Protein 2MA1 (pdb70)

CATH classification: 1.10.150.80

Secondary structure (DSSP, 8-state):
--HHHHHHHHHHHHHHHHHHTS-HHHHS-HHHHHHHHH---S-HHHHT---SS-SHHHHHSSHHHHHHHHHHHT-

Sequence (75 aa):
HDAPLFEALRAWRLQKAKELSLPPYTIFHDATLKTIAELRPGSHATLGTVSGVGGRKLAAYGDEVLQVVRDSSGG

Nearest PDB structures (foldseek):
  2ma1-assembly1_A  TM=1.014E+00  e=9.314E-12  Deinococcus radiodurans R1 = ATCC 13939 = DSM 20539
  2rhf-assembly1_A  TM=6.944E-01  e=4.546E-03  Deinococcus radiodurans R1 = ATCC 13939 = DSM 20539
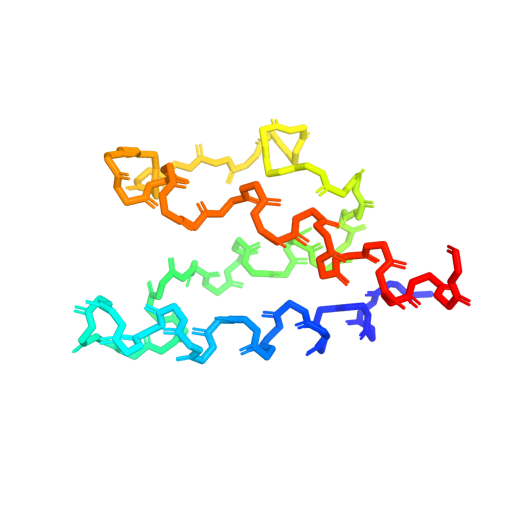  7aud-assembly5_D  TM=7.023E-01  e=7.305E-02  Homo sapiens
  7aud-assembly2_A  TM=6.039E-01  e=2.749E-01  Homo sapiens
  4oo1-assembly1_J  TM=6.428E-01  e=1.945E+00  Saccharomyces cerevisiae S288C

Radius of gyration: 11.55 Å; Cα contacts (8 Å, |Δi|>4): 52; chains: 1; bounding box: 29×30×21 Å

Solvent-accessible surface area: 5231 Å² total; per-residue (Å²): 212,56,59,80,38,24,120,29,28,125,58,53,20,96,107,9,10,179,95,31,96,93,56,37,131,69,23,41,119,95,58,38,41,137,43,19,18,131,76,145,66,20,38,41,85,92,23,68,51,56,96,82,30,44,47,197,102,61,65,49,8,7,103,85,3,56,116,44,24,154,110,50,80,72,110

InterPro domains:
  IPR001650 Helicase, C-terminal domain-like [PF00271] (226-331)
  IPR001650 Helicase, C-terminal domain-like [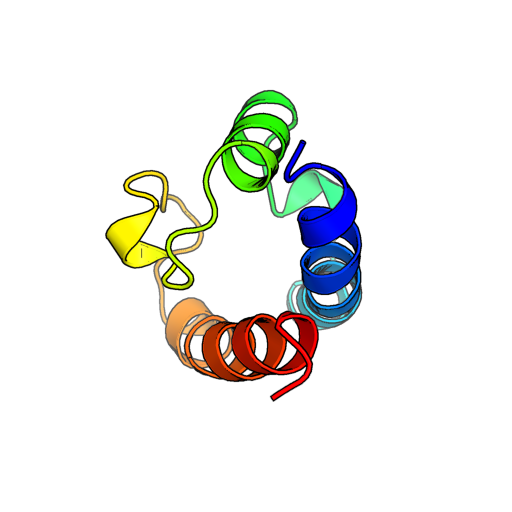PS51194] (222-372)
  IPR001650 Helicase, C-terminal domain-like [SM00490] (250-331)
  IPR002121 HRDC domain [PF00570] (539-604)
  IPR002121 HRDC domain [PF00570] (657-722)
  IPR002121 HRDC domain [PF00570] (753-818)
  IPR002121 HRDC domain [PS50967] (534-614)
  IPR002121 HRDC domain [PS50967] (652-732)
  IPR002121 HRDC domain [PS50967] (748-824)
  IPR002121 HRDC domain [SM00341] (534-618)
  IPR002121 HRDC domain [SM00341] (652-732)
  IPR002121 HRDC domain [SM00341] (748-824)
  IPR004589 DNA helicase, ATP-dependent, RecQ type [TIGR00614] (15-464)
  IPR006293 DNA helicase, ATP-dependent, RecQ type, bacterial [TIGR01389] (14-606)
  IPR010997 HRDC-like superfamily [SSF47819] (532-606)
  IPR010997 HRDC-like superfamily [SSF47819] (651-724)
  IPR010997 HRDC-like superfamily [SSF47819] (747-821)
  IPR011545 DEAD/DEAH-box helicase domain [PF00270] (28-187)
  IPR014001 Helicase superfamily 1/2, ATP-binding domain [PS51192] (33-201)
  IPR014001 Helicase superfamily 1/2, ATP-binding domain [SM00487] (21-215)

Organism: Deinococcus radiodurans (strain ATCC 13939 / DSM 20539 / JCM 16871 / CCUG 27074 / LMG 4051 / NBRC 15346 / NCIMB 9279 / VKM B-1422 / R1) (NCBI:txid243230)

Foldseek 3Di:
DQQVLVVLVVVVLVVLCVVVVHDSCVVDPPVRSVLCSVDPPLFPVVSVDDDPCDDPVCVVPTVVSSVSSVVVVVD

Structure (mmCIF, N/CA/C/O backbone):
data_2MA1
#
_entry.id   2MA1
#
loop_
_atom_site.group_PDB
_atom_site.id
_atom_site.type_symbol
_atom_site.label_atom_id
_atom_site.label_alt_id
_atom_site.label_comp_id
_atom_site.label_asym_id
_atom_site.label_entity_id
_atom_site.label_seq_id
_atom_site.pdbx_PDB_ins_code
_atom_site.Cartn_x
_atom_site.Cartn_y
_atom_site.Cartn_z
_atom_site.occupancy
_atom_site.B_iso_or_equiv
_atom_site.auth_seq_id
_atom_site.auth_comp_id
_atom_site.auth_asym_id
_atom_site.auth_atom_id
_atom_site.pdbx_PDB_model_num
ATOM 1 N N . HIS A 1 1 ? 159.450 24.978 4.961 1.00 0.00 536 HIS A N 1
ATOM 2 C CA . HIS A 1 1 ? 158.588 26.138 4.595 1.00 0.00 536 HIS A CA 1
ATOM 3 C C . HIS A 1 1 ? 157.146 25.857 5.022 1.00 0.00 536 HIS A C 1
ATOM 4 O O . HIS A 1 1 ? 156.576 24.838 4.687 1.00 0.00 536 HIS A O 1
ATOM 21 N N . ASP A 1 2 ? 156.552 26.753 5.763 1.00 0.00 537 ASP A N 1
ATOM 22 C CA . ASP A 1 2 ? 155.148 26.538 6.213 1.00 0.00 537 ASP A CA 1
ATOM 23 C C . ASP A 1 2 ? 154.184 27.142 5.190 1.00 0.00 537 ASP A C 1
ATOM 24 O O . ASP A 1 2 ? 152.990 27.204 5.409 1.00 0.00 537 ASP A O 1
ATOM 33 N N . ALA A 1 3 ? 154.692 27.591 4.073 1.00 0.00 538 ALA A N 1
ATOM 34 C CA . ALA A 1 3 ? 153.802 28.191 3.040 1.00 0.00 538 ALA A CA 1
ATOM 35 C C . ALA A 1 3 ? 152.636 27.242 2.741 1.00 0.00 538 ALA A C 1
ATOM 36 O O . ALA A 1 3 ? 151.492 27.650 2.719 1.00 0.00 538 ALA A O 1
ATOM 43 N N . PRO A 1 4 ? 152.919 25.982 2.515 1.00 0.00 539 PRO A N 1
ATOM 44 C CA . PRO A 1 4 ? 151.864 24.968 2.216 1.00 0.00 539 PRO A CA 1
ATOM 45 C C . PRO A 1 4 ? 150.772 24.937 3.289 1.00 0.00 539 PRO A C 1
ATOM 46 O O . PRO A 1 4 ? 149.641 24.582 3.027 1.00 0.00 539 PRO A O 1
ATOM 57 N N . LEU A 1 5 ? 151.105 25.306 4.495 1.00 0.00 540 LEU A N 1
ATOM 58 C CA . LEU A 1 5 ? 150.088 25.297 5.584 1.00 0.00 540 LEU A CA 1
ATOM 59 C C . LEU A 1 5 ? 148.982 26.303 5.259 1.00 0.00 540 LEU A C 1
ATOM 60 O O . LEU A 1 5 ? 147.820 26.075 5.535 1.00 0.00 540 LEU A O 1
ATOM 76 N N . PHE A 1 6 ? 149.333 27.414 4.672 1.00 0.00 541 PHE A N 1
ATOM 77 C CA . PHE A 1 6 ? 148.299 28.430 4.330 1.00 0.00 541 PHE A CA 1
ATOM 78 C C . PHE A 1 6 ? 147.235 27.793 3.436 1.00 0.00 541 PHE A C 1
ATOM 79 O O . PHE A 1 6 ? 146.077 28.154 3.487 1.00 0.00 541 PHE A O 1
ATOM 96 N N . GLU A 1 7 ? 147.615 26.855 2.611 1.00 0.00 542 GLU A N 1
ATOM 97 C CA . GLU A 1 7 ? 146.613 26.214 1.715 1.00 0.00 542 GLU A CA 1
ATOM 98 C C . GLU A 1 7 ? 145.438 25.712 2.554 1.00 0.00 542 GLU A C 1
ATOM 99 O O . GLU A 1 7 ? 144.295 25.805 2.154 1.00 0.00 542 GLU A O 1
ATOM 111 N N . ALA A 1 8 ? 145.705 25.198 3.722 1.00 0.00 543 ALA A N 1
ATOM 112 C CA . ALA A 1 8 ? 144.593 24.715 4.587 1.00 0.00 543 ALA A CA 1
ATOM 113 C C . ALA A 1 8 ? 143.787 25.924 5.062 1.00 0.00 543 ALA A C 1
ATOM 114 O O . ALA A 1 8 ? 142.571 25.943 5.001 1.00 0.00 543 ALA A O 1
ATOM 121 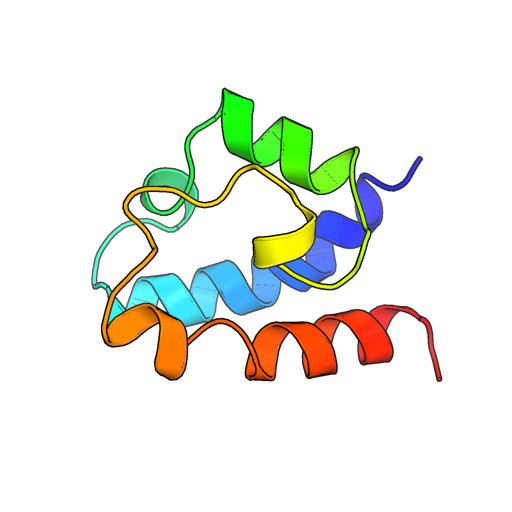N N . LEU A 1 9 ? 144.461 26.944 5.521 1.00 0.00 544 LEU A N 1
ATOM 122 C CA . LEU A 1 9 ? 143.749 28.160 5.985 1.00 0.00 544 LEU A CA 1
ATOM 123 C C . LEU A 1 9 ? 143.008 28.776 4.801 1.00 0.00 544 LEU A C 1
ATOM 124 O O . LEU A 1 9 ? 141.918 29.296 4.934 1.00 0.00 544 LEU A O 1
ATOM 140 N N . ARG A 1 10 ? 143.596 28.711 3.639 1.00 0.00 545 ARG A N 1
ATOM 141 C CA . ARG A 1 10 ? 142.937 29.280 2.436 1.00 0.00 545 ARG A CA 1
ATOM 142 C C . ARG A 1 10 ? 141.569 28.628 2.265 1.00 0.00 545 ARG A C 1
ATOM 143 O O . ARG A 1 10 ? 140.617 29.258 1.853 1.00 0.00 545 ARG A O 1
ATOM 164 N N . ALA A 1 11 ? 141.461 27.368 2.586 1.00 0.00 546 ALA A N 1
ATOM 165 C CA . ALA A 1 11 ? 140.146 26.685 2.444 1.00 0.00 546 ALA A CA 1
ATOM 166 C C . ALA A 1 11 ? 139.139 27.373 3.360 1.00 0.00 546 ALA A C 1
ATOM 167 O O . ALA A 1 11 ? 138.039 27.700 2.961 1.00 0.00 546 ALA A O 1
ATOM 174 N N . TRP A 1 12 ? 139.518 27.618 4.583 1.00 0.00 547 TRP A N 1
ATOM 175 C CA . TRP A 1 12 ? 138.591 28.311 5.519 1.00 0.00 547 TRP A CA 1
ATOM 176 C C . TRP A 1 12 ? 138.357 29.734 5.016 1.00 0.00 547 TRP A C 1
ATOM 177 O O . TRP A 1 12 ? 137.276 30.278 5.128 1.00 0.00 547 TRP A O 1
ATOM 198 N N . ARG A 1 13 ? 139.374 30.341 4.470 1.00 0.00 548 ARG A N 1
ATOM 199 C CA . ARG A 1 13 ? 139.237 31.734 3.962 1.00 0.00 548 ARG A CA 1
ATOM 200 C C . ARG A 1 13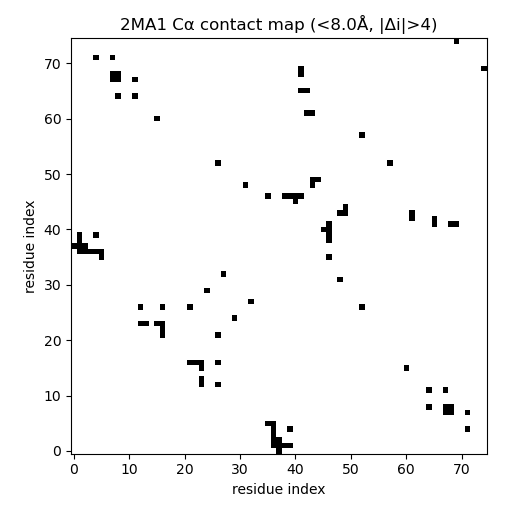 ? 138.091 31.810 2.952 1.00 0.00 548 ARG A C 1
ATOM 201 O O . ARG A 1 13 ? 137.311 32.742 2.955 1.00 0.00 548 ARG A O 1
ATOM 222 N N . LEU A 1 14 ? 137.979 30.840 2.087 1.00 0.00 549 LEU A N 1
ATOM 223 C CA . LEU A 1 14 ? 136.879 30.871 1.082 1.00 0.00 549 LEU A CA 1
ATOM 224 C C . LEU A 1 14 ? 135.531 30.801 1.799 1.00 0.00 549 LEU A C 1
ATOM 225 O O . LEU A 1 14 ? 134.607 31.520 1.475 1.00 0.00 549 LEU A O 1
ATOM 241 N N . GLN A 1 15 ? 135.414 29.952 2.781 1.00 0.00 550 GLN A N 1
ATOM 242 C CA . GLN A 1 15 ? 134.129 29.851 3.525 1.00 0.00 550 GLN A CA 1
ATOM 243 C C . GLN A 1 15 ? 133.910 31.150 4.293 1.00 0.00 550 GLN A C 1
ATOM 244 O O . GLN A 1 15 ? 132.814 31.670 4.372 1.00 0.00 550 GLN A O 1
ATOM 258 N N . LYS A 1 16 ? 134.960 31.675 4.856 1.00 0.00 551 LYS A N 1
ATOM 259 C CA . LYS A 1 16 ? 134.850 32.942 5.622 1.00 0.00 551 LYS A CA 1
ATOM 260 C C . LYS A 1 16 ? 134.382 34.063 4.695 1.00 0.00 551 LYS A C 1
ATOM 261 O O . LYS A 1 16 ? 133.598 34.910 5.073 1.00 0.00 551 LYS A O 1
ATOM 280 N N . ALA A 1 17 ? 134.863 34.074 3.485 1.00 0.00 552 ALA A N 1
ATOM 281 C CA . ALA A 1 17 ? 134.455 35.141 2.528 1.00 0.00 552 ALA A CA 1
ATOM 282 C C . ALA A 1 17 ? 132.949 35.062 2.277 1.00 0.00 552 ALA A C 1
ATOM 283 O O . ALA A 1 17 ? 132.279 36.066 2.145 1.00 0.00 552 ALA A O 1
ATOM 290 N N . LYS A 1 18 ? 132.411 33.877 2.208 1.00 0.00 553 LYS A N 1
ATOM 291 C CA . LYS A 1 18 ? 130.948 33.743 1.962 1.00 0.00 553 LYS A CA 1
ATOM 292 C C . LYS A 1 18 ? 130.178 34.461 3.069 1.00 0.00 553 LYS A C 1
ATOM 293 O O . LYS A 1 18 ? 129.215 35.158 2.818 1.00 0.00 553 LYS A O 1
ATOM 312 N N . GLU A 1 19 ? 130.596 34.299 4.291 1.00 0.00 554 GLU A N 1
ATOM 313 C CA . GLU A 1 19 ? 129.889 34.976 5.414 1.00 0.00 554 GLU A CA 1
ATOM 314 C C . GLU A 1 19 ? 130.079 36.490 5.299 1.00 0.00 554 GLU A C 1
ATOM 315 O O . GLU A 1 19 ? 129.160 37.259 5.496 1.00 0.00 554 GLU A O 1
ATOM 327 N N . LEU A 1 20 ? 131.267 36.920 4.976 1.00 0.00 555 LEU A N 1
ATOM 328 C CA . LEU A 1 20 ? 131.523 38.382 4.842 1.00 0.00 555 LEU A CA 1
ATOM 329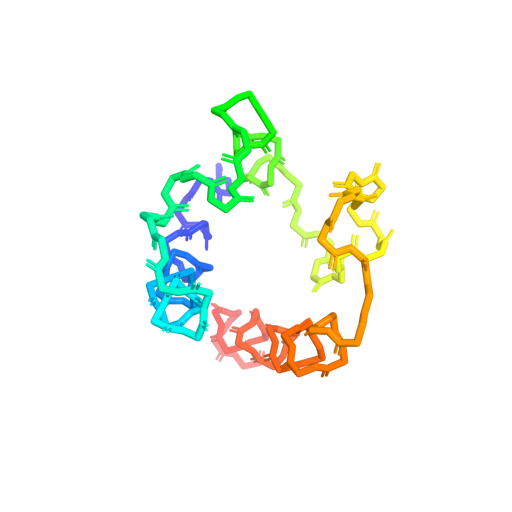 C C . LEU A 1 20 ? 130.856 38.902 3.566 1.00 0.00 555 LEU A C 1
ATOM 330 O O . LEU A 1 20 ? 130.432 40.038 3.497 1.00 0.00 555 LEU A O 1
ATOM 346 N N . SER A 1 21 ? 130.764 38.076 2.557 1.00 0.00 556 SER A N 1
ATOM 347 C CA . SER A 1 21 ? 130.127 38.510 1.278 1.00 0.00 556 SER A CA 1
ATOM 348 C C . SER A 1 21 ? 131.127 39.319 0.447 1.00 0.00 556 SER A C 1
ATOM 349 O O . SER A 1 21 ? 130.761 39.980 -0.504 1.00 0.00 556 SER A O 1
ATOM 357 N N . LEU A 1 22 ? 132.388 39.265 0.794 1.00 0.00 557 LEU A N 1
ATOM 358 C CA . LEU A 1 22 ? 133.417 40.024 0.022 1.00 0.00 557 LEU A CA 1
ATOM 359 C C . LEU A 1 22 ? 134.492 39.045 -0.470 1.00 0.00 557 LEU A C 1
ATOM 360 O O . LEU A 1 22 ? 134.445 37.871 -0.161 1.00 0.00 557 LEU A O 1
ATOM 376 N N . PRO A 1 23 ? 135.451 39.511 -1.236 1.00 0.00 558 PRO A N 1
ATOM 377 C CA . PRO A 1 23 ? 136.538 38.638 -1.772 1.00 0.00 558 PRO A CA 1
ATOM 378 C C . PRO A 1 23 ? 137.420 38.064 -0.654 1.00 0.00 558 PRO A C 1
ATOM 379 O O . PRO A 1 23 ? 137.585 38.675 0.384 1.00 0.00 558 PRO A O 1
ATOM 390 N N . PRO A 1 24 ? 137.980 36.897 -0.858 1.00 0.00 559 PRO A N 1
ATOM 391 C CA . PRO A 1 24 ? 138.849 36.237 0.160 1.00 0.00 559 PRO A CA 1
ATOM 392 C C . PRO A 1 24 ? 140.131 37.023 0.436 1.00 0.00 559 PRO A C 1
ATOM 393 O O . PRO A 1 24 ? 140.532 37.196 1.570 1.00 0.00 559 PRO A O 1
ATOM 404 N N . TYR A 1 25 ? 140.776 37.503 -0.587 1.00 0.00 560 TYR A N 1
ATOM 405 C CA . TYR A 1 25 ? 142.027 38.280 -0.374 1.00 0.00 560 TYR A CA 1
ATOM 406 C C . TYR A 1 25 ? 141.701 39.562 0.388 1.00 0.00 560 TYR A C 1
ATOM 407 O O . TYR A 1 25 ? 142.523 40.102 1.098 1.00 0.00 560 TYR A O 1
ATOM 425 N N . THR A 1 26 ? 140.503 40.050 0.245 1.00 0.00 561 THR A N 1
ATOM 426 C CA . THR A 1 26 ? 140.113 41.295 0.961 1.00 0.00 561 THR A CA 1
ATOM 427 C C . THR A 1 26 ? 140.063 41.020 2.463 1.00 0.00 561 THR A C 1
ATOM 428 O O . THR A 1 26 ? 140.331 41.884 3.274 1.00 0.00 561 THR A O 1
ATOM 439 N N . ILE A 1 27 ? 139.714 39.821 2.836 1.00 0.00 562 ILE A N 1
ATOM 440 C CA . ILE A 1 27 ? 139.634 39.477 4.277 1.00 0.00 562 ILE A CA 1
ATOM 441 C C . ILE A 1 27 ? 140.981 39.748 4.947 1.00 0.00 562 ILE A C 1
ATOM 442 O O . ILE A 1 27 ? 141.046 40.228 6.061 1.00 0.00 562 ILE A O 1
ATOM 458 N N . PHE A 1 28 ? 142.053 39.433 4.276 1.00 0.00 563 PHE A N 1
ATOM 459 C CA . PHE A 1 28 ? 143.404 39.655 4.865 1.00 0.00 563 PHE A CA 1
ATOM 460 C C . PHE A 1 28 ? 144.218 40.579 3.958 1.00 0.00 563 PHE A C 1
ATOM 461 O O . PHE A 1 28 ? 143.980 40.665 2.771 1.00 0.00 563 PHE A O 1
ATOM 478 N N . HIS A 1 29 ? 145.183 41.267 4.503 1.00 0.00 564 HIS A N 1
ATOM 479 C CA . HIS A 1 29 ? 146.010 42.174 3.658 1.00 0.00 564 HIS A CA 1
ATOM 480 C C . HIS A 1 29 ? 147.062 41.347 2.917 1.00 0.00 564 HIS A C 1
ATOM 481 O O . HIS A 1 29 ? 147.472 40.298 3.372 1.00 0.00 564 HIS A O 1
ATOM 496 N N . ASP A 1 30 ? 147.492 41.801 1.773 1.00 0.00 565 ASP A N 1
ATOM 497 C CA . ASP A 1 30 ? 148.504 41.026 1.002 1.00 0.00 565 ASP A CA 1
ATOM 498 C C . ASP A 1 30 ? 149.752 40.790 1.857 1.00 0.00 565 ASP A C 1
ATOM 499 O O . ASP A 1 30 ? 150.278 39.696 1.908 1.00 0.00 565 ASP A O 1
ATOM 508 N N . ALA A 1 31 ? 150.232 41.799 2.533 1.00 0.00 566 ALA A N 1
ATOM 509 C CA . ALA A 1 31 ? 151.446 41.609 3.378 1.00 0.00 566 ALA A CA 1
ATOM 510 C C . ALA A 1 31 ? 151.095 40.757 4.596 1.00 0.00 566 ALA A C 1
ATOM 511 O O . ALA A 1 31 ? 151.833 39.873 4.983 1.00 0.00 566 ALA A O 1
ATOM 518 N N . THR A 1 32 ? 149.975 41.021 5.203 1.00 0.00 567 THR A N 1
ATOM 519 C CA . THR A 1 32 ? 149.567 40.239 6.396 1.00 0.00 567 THR A CA 1
ATOM 520 C C . THR A 1 32 ? 149.390 38.768 6.020 1.00 0.00 567 THR A C 1
ATOM 521 O O . THR A 1 32 ? 149.755 37.879 6.762 1.00 0.00 567 THR A O 1
ATOM 532 N N . LEU A 1 33 ? 148.827 38.506 4.876 1.00 0.00 568 LEU A N 1
ATOM 533 C CA . LEU A 1 33 ? 148.616 37.097 4.453 1.00 0.00 568 LEU A CA 1
ATOM 534 C C . LEU A 1 33 ? 149.954 36.358 4.420 1.00 0.00 568 LEU A C 1
ATOM 535 O O . LEU A 1 33 ? 150.053 35.216 4.820 1.00 0.00 568 LEU A O 1
ATOM 551 N N . LYS A 1 34 ? 150.984 37.000 3.949 1.00 0.00 569 LYS A N 1
ATOM 552 C CA . LYS A 1 34 ? 152.314 36.334 3.894 1.00 0.00 569 LYS A CA 1
ATOM 553 C C . LYS A 1 34 ? 152.782 36.028 5.314 1.00 0.00 569 LYS A C 1
ATOM 554 O O . LYS A 1 34 ? 153.362 34.995 5.584 1.00 0.00 569 LYS A O 1
ATOM 573 N N . THR A 1 35 ? 152.530 36.925 6.221 1.00 0.00 570 THR A N 1
ATOM 574 C CA . THR A 1 35 ? 152.946 36.715 7.627 1.00 0.00 570 THR A CA 1
ATOM 575 C C . THR A 1 35 ? 152.263 35.471 8.192 1.00 0.00 570 THR A C 1
ATOM 576 O O . THR A 1 35 ? 152.843 34.722 8.952 1.00 0.00 570 THR A O 1
ATOM 587 N N . ILE A 1 36 ? 151.033 35.249 7.832 1.00 0.00 571 ILE A N 1
ATOM 588 C CA . ILE A 1 36 ? 150.309 34.063 8.349 1.00 0.00 571 ILE A CA 1
ATOM 589 C C . ILE A 1 36 ? 151.022 32.783 7.910 1.00 0.00 571 ILE A C 1
ATOM 590 O O . ILE A 1 36 ? 151.163 31.849 8.671 1.00 0.00 571 ILE A O 1
ATOM 606 N N . ALA A 1 37 ? 151.469 32.729 6.687 1.00 0.00 572 ALA A N 1
ATOM 607 C CA . ALA A 1 37 ? 152.167 31.503 6.204 1.00 0.00 572 ALA A CA 1
ATOM 608 C C . ALA A 1 37 ? 153.466 31.305 6.986 1.00 0.00 572 ALA A C 1
ATOM 609 O O . ALA A 1 37 ? 153.813 30.204 7.366 1.00 0.00 572 ALA A O 1
ATOM 616 N N . GLU A 1 38 ? 154.187 32.363 7.225 1.00 0.00 573 GLU A N 1
ATOM 617 C CA . GLU A 1 38 ? 155.466 32.245 7.977 1.00 0.00 573 GLU A CA 1
ATOM 618 C C . GLU A 1 38 ? 155.186 31.804 9.414 1.00 0.00 573 GLU A C 1
ATOM 619 O O . GLU A 1 38 ? 155.923 31.030 9.993 1.00 0.00 573 GLU A O 1
ATOM 631 N N . LEU A 1 39 ? 154.131 32.299 9.996 1.00 0.00 574 LEU A N 1
ATOM 632 C CA . LEU A 1 39 ? 153.801 31.922 11.398 1.00 0.00 574 LEU A CA 1
ATOM 633 C C . LEU A 1 39 ? 152.748 30.812 11.401 1.00 0.00 574 LEU A C 1
ATOM 634 O O . LEU A 1 39 ? 151.826 30.818 10.611 1.00 0.00 574 LEU A O 1
ATOM 650 N N . ARG A 1 40 ? 152.873 29.859 12.285 1.00 0.00 575 ARG A N 1
ATOM 651 C CA . ARG A 1 40 ? 151.871 28.759 12.328 1.00 0.00 575 ARG A CA 1
ATOM 652 C C . ARG A 1 40 ? 151.597 28.351 13.779 1.00 0.00 575 ARG A C 1
ATOM 653 O O . ARG A 1 40 ? 151.486 27.182 14.089 1.00 0.00 575 ARG A O 1
ATOM 674 N N . PRO A 1 41 ? 151.474 29.309 14.658 1.00 0.00 576 PRO A N 1
ATOM 675 C CA . PRO A 1 41 ? 151.191 29.048 16.098 1.00 0.00 576 PRO A CA 1
ATOM 676 C C . PRO A 1 41 ? 149.896 28.252 16.275 1.00 0.00 576 PRO A C 1
ATOM 677 O O . PRO A 1 41 ? 149.718 27.536 17.240 1.00 0.00 576 PRO A O 1
ATOM 688 N N . GLY A 1 42 ? 148.998 28.366 15.336 1.00 0.00 577 GLY A N 1
ATOM 689 C CA . GLY A 1 42 ? 147.718 27.612 15.427 1.00 0.00 577 GLY A CA 1
ATOM 690 C C . GLY A 1 42 ? 146.598 28.527 15.927 1.00 0.00 577 GLY A C 1
ATOM 691 O O . GLY A 1 42 ? 145.449 28.357 15.572 1.00 0.00 577 GLY A O 1
ATOM 695 N N . SER A 1 43 ? 146.918 29.494 16.746 1.00 0.00 578 SER A N 1
ATOM 696 C CA . SER A 1 43 ? 145.864 30.411 17.269 1.00 0.00 578 SER A CA 1
ATOM 697 C C . SER A 1 43 ? 146.013 31.794 16.634 1.00 0.00 578 SER A C 1
ATOM 698 O O . SER A 1 43 ? 147.101 32.321 16.509 1.00 0.00 578 SER A O 1
ATOM 706 N N . HIS A 1 44 ? 144.920 32.387 16.233 1.00 0.00 579 HIS A N 1
ATOM 707 C CA . HIS A 1 44 ? 144.985 33.737 15.608 1.00 0.00 579 HIS A CA 1
ATOM 708 C C . HIS A 1 44 ? 145.482 34.760 16.630 1.00 0.00 579 HIS A C 1
ATOM 709 O O . HIS A 1 44 ? 146.268 35.629 16.319 1.00 0.00 579 HIS A O 1
ATOM 724 N N . ALA A 1 45 ? 145.032 34.666 17.850 1.00 0.00 580 ALA A N 1
ATOM 725 C CA . ALA A 1 45 ? 145.486 35.640 18.883 1.00 0.00 580 ALA A CA 1
ATOM 726 C C . ALA A 1 45 ? 146.994 35.493 19.085 1.00 0.00 580 ALA A C 1
ATOM 727 O O . ALA A 1 45 ? 147.703 36.457 19.295 1.00 0.00 580 ALA A O 1
ATOM 734 N N . THR A 1 46 ? 147.486 34.290 19.012 1.00 0.00 581 THR A N 1
ATOM 735 C CA . THR A 1 46 ? 148.939 34.058 19.185 1.00 0.00 581 THR A CA 1
ATOM 736 C C . THR A 1 46 ? 149.676 34.602 17.970 1.00 0.00 581 THR A C 1
ATOM 737 O O . THR A 1 46 ? 150.810 35.031 18.054 1.00 0.00 581 THR A O 1
ATOM 748 N N . LEU A 1 47 ? 149.034 34.595 16.839 1.00 0.00 582 LEU A N 1
ATOM 749 C CA . LEU A 1 47 ? 149.687 35.120 15.617 1.00 0.00 582 LEU A CA 1
ATOM 750 C C . LEU A 1 47 ? 150.265 36.493 15.939 1.00 0.00 582 LEU A C 1
ATOM 751 O O . LEU A 1 47 ? 151.277 36.897 15.402 1.00 0.00 582 LEU A O 1
ATOM 767 N N . GLY A 1 48 ? 149.618 37.219 16.809 1.00 0.00 583 GLY A N 1
ATOM 768 C CA . GLY A 1 48 ? 150.119 38.572 17.161 1.00 0.00 583 GLY A CA 1
ATOM 769 C C . GLY A 1 48 ? 149.856 39.482 15.974 1.00 0.00 583 GLY A C 1
ATOM 770 O O . GLY A 1 48 ? 150.455 40.528 15.823 1.00 0.00 583 GLY A O 1
ATOM 774 N N . THR A 1 49 ? 148.963 39.072 15.118 1.00 0.00 584 THR A N 1
ATOM 775 C CA . THR A 1 49 ? 148.653 39.894 13.916 1.00 0.00 584 THR A CA 1
ATOM 776 C C . THR A 1 49 ? 147.144 39.931 13.681 1.00 0.00 584 THR A C 1
ATOM 777 O O . THR A 1 49 ? 146.684 39.897 12.556 1.00 0.00 584 THR A O 1
ATOM 788 N N . VAL A 1 50 ? 146.366 40.001 14.724 1.00 0.00 585 VAL A N 1
ATOM 789 C CA . VAL A 1 50 ? 144.891 40.042 14.537 1.00 0.00 585 VAL A CA 1
ATOM 790 C C . VAL A 1 50 ? 144.412 41.493 14.613 1.00 0.00 585 VAL A C 1
ATOM 791 O O . VAL A 1 50 ? 144.680 42.196 15.568 1.00 0.00 585 VAL A O 1
ATOM 804 N N . SER A 1 51 ? 143.702 41.947 13.617 1.00 0.00 586 SER A N 1
ATOM 805 C CA . SER A 1 51 ? 143.204 43.350 13.635 1.00 0.00 586 SER A CA 1
ATOM 806 C C . SER A 1 51 ? 142.025 43.487 12.671 1.00 0.00 586 SER A C 1
ATOM 807 O O . SER A 1 51 ? 141.985 42.858 11.632 1.00 0.00 586 SER A O 1
ATOM 815 N N . GLY A 1 52 ? 141.069 44.308 13.004 1.00 0.00 587 GLY A N 1
ATOM 816 C CA . GLY A 1 52 ? 139.893 44.490 12.105 1.00 0.00 587 GLY A CA 1
ATOM 817 C C . GLY A 1 52 ? 139.046 43.217 12.104 1.00 0.00 587 GLY A C 1
ATOM 818 O O . GLY A 1 52 ? 137.832 43.266 12.118 1.00 0.00 587 GLY A O 1
ATOM 822 N N . VAL A 1 53 ? 139.677 42.077 12.088 1.00 0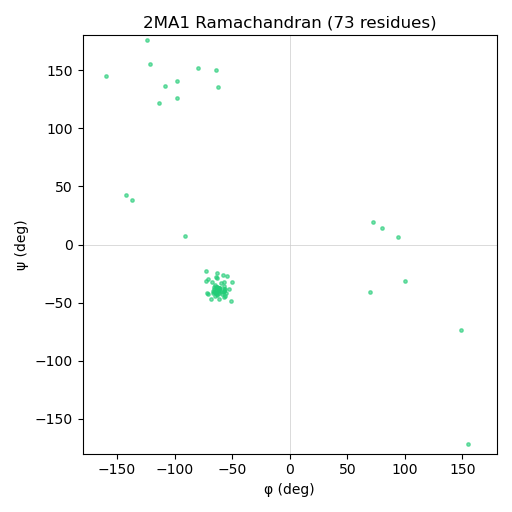.00 588 VAL A N 1
ATOM 823 C CA . VAL A 1 53 ? 138.913 40.799 12.086 1.00 0.00 588 VAL A CA 1
ATOM 824 C C . VAL A 1 53 ? 138.300 40.571 13.470 1.00 0.00 588 VAL A C 1
ATOM 825 O O . VAL A 1 53 ? 137.333 39.850 13.620 1.00 0.00 588 VAL A O 1
ATOM 838 N N . GLY A 1 54 ? 138.855 41.180 14.482 1.00 0.00 589 GLY A N 1
ATOM 839 C CA . GLY A 1 54 ? 138.304 40.997 15.855 1.00 0.00 589 GLY A CA 1
ATOM 840 C C . GLY A 1 54 ? 136.873 41.533 15.909 1.00 0.00 589 GLY A C 1
ATOM 841 O O . GLY A 1 54 ? 136.577 42.596 15.400 1.00 0.00 589 GLY A O 1
ATOM 845 N N . GLY A 1 55 ? 135.981 40.804 16.522 1.00 0.00 590 GLY A N 1
ATOM 846 C CA . GLY A 1 55 ? 134.568 41.267 16.609 1.00 0.00 590 GLY A CA 1
ATOM 847 C C . GLY A 1 55 ? 133.650 40.057 16.784 1.00 0.00 590 GLY A C 1
ATOM 848 O O . GLY A 1 55 ? 134.104 38.947 16.977 1.00 0.00 590 GLY A O 1
ATOM 852 N N . ARG A 1 56 ? 132.362 40.257 16.712 1.00 0.00 591 ARG A N 1
ATOM 853 C CA . ARG A 1 56 ? 131.428 39.108 16.869 1.00 0.00 591 ARG A CA 1
ATOM 854 C C . ARG A 1 56 ? 131.777 38.043 15.831 1.00 0.00 591 ARG A C 1
ATOM 855 O O . ARG A 1 56 ? 131.733 36.857 16.097 1.00 0.00 591 ARG A O 1
ATOM 876 N N . LYS A 1 57 ? 132.134 38.459 14.649 1.00 0.00 592 LYS A N 1
ATOM 877 C CA . LYS A 1 57 ? 132.498 37.482 13.592 1.00 0.00 592 LYS A CA 1
ATOM 878 C C . LYS A 1 57 ? 133.677 36.639 14.077 1.00 0.00 592 LYS A C 1
ATOM 879 O O . LYS A 1 57 ? 133.798 35.475 13.752 1.00 0.00 592 LYS A O 1
ATOM 898 N N . LEU A 1 58 ? 134.548 37.221 14.856 1.00 0.00 593 LEU A N 1
ATOM 899 C CA . LEU A 1 58 ? 135.718 36.457 15.366 1.00 0.00 593 LEU A CA 1
ATOM 900 C C . LEU A 1 58 ? 135.221 35.222 16.115 1.00 0.00 593 LEU A C 1
ATOM 901 O O . LEU A 1 58 ? 135.794 34.155 16.025 1.00 0.00 593 LEU A O 1
ATOM 917 N N . ALA A 1 59 ? 134.153 35.356 16.847 1.00 0.00 594 ALA A N 1
ATOM 918 C CA . ALA A 1 59 ? 133.616 34.185 17.591 1.00 0.00 594 ALA A CA 1
ATOM 919 C C . ALA A 1 59 ? 133.168 33.125 16.586 1.00 0.00 594 ALA A C 1
ATOM 920 O O . ALA A 1 59 ? 133.379 31.943 16.776 1.00 0.00 594 ALA A O 1
ATOM 927 N N . ALA A 1 60 ? 132.560 33.543 15.511 1.00 0.00 595 ALA A N 1
ATOM 928 C CA . ALA A 1 60 ? 132.107 32.567 14.482 1.00 0.00 595 ALA A CA 1
ATOM 929 C C . ALA A 1 60 ? 133.327 32.016 13.746 1.00 0.00 595 ALA A C 1
ATOM 930 O O . ALA A 1 60 ? 133.416 30.838 13.462 1.00 0.00 595 ALA A O 1
ATOM 937 N N . TYR A 1 61 ? 134.269 32.867 13.439 1.00 0.00 596 TY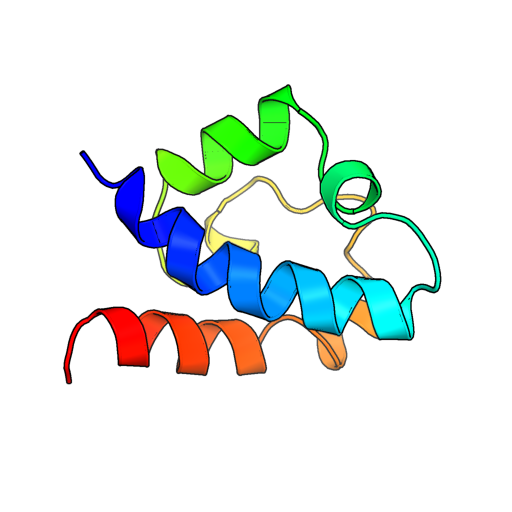R A N 1
ATOM 938 C CA . TYR A 1 61 ? 135.490 32.414 12.724 1.00 0.00 596 TYR A CA 1
ATOM 939 C C . TYR A 1 61 ? 136.700 32.568 13.648 1.00 0.00 596 TYR A C 1
ATOM 940 O O . TYR A 1 61 ? 136.996 33.643 14.132 1.00 0.00 596 TYR A O 1
ATOM 958 N N . GLY A 1 62 ? 137.398 31.498 13.900 1.00 0.00 597 GLY A N 1
ATOM 959 C CA . GLY A 1 62 ? 138.586 31.574 14.795 1.00 0.00 597 GLY A CA 1
ATOM 960 C C . GLY A 1 62 ? 138.749 30.245 15.532 1.00 0.00 597 GLY A C 1
ATOM 961 O O . GLY A 1 62 ? 139.627 29.462 15.233 1.00 0.00 597 GLY A O 1
ATOM 965 N N . ASP A 1 63 ? 137.905 29.982 16.490 1.00 0.00 598 ASP A N 1
ATOM 966 C CA . ASP A 1 63 ? 138.010 28.700 17.242 1.00 0.00 598 ASP A CA 1
ATOM 967 C C . ASP A 1 63 ? 137.926 27.530 16.260 1.00 0.00 598 ASP A C 1
ATOM 968 O O . ASP A 1 63 ? 138.635 26.549 16.378 1.00 0.00 598 ASP A O 1
ATOM 977 N N . GLU A 1 64 ? 137.063 27.631 15.288 1.00 0.00 599 GLU A N 1
ATOM 978 C CA . GLU A 1 64 ? 136.926 26.534 14.290 1.00 0.00 599 GLU A CA 1
ATOM 979 C C . GLU A 1 64 ? 138.218 26.414 13.484 1.00 0.00 599 GLU A C 1
ATOM 980 O O . GLU A 1 64 ? 138.625 25.335 13.101 1.00 0.00 599 GLU A O 1
ATOM 992 N N . VAL A 1 65 ? 138.870 27.514 13.227 1.00 0.00 600 VAL A N 1
ATOM 993 C CA . VAL A 1 65 ? 140.134 27.464 12.453 1.00 0.00 600 VAL A CA 1
ATOM 994 C C . VAL A 1 65 ? 141.154 26.624 13.221 1.00 0.00 600 VAL A C 1
ATOM 995 O O . VAL A 1 65 ? 141.908 25.864 12.647 1.00 0.00 600 VAL A O 1
ATOM 1008 N N . LEU A 1 66 ? 141.176 26.750 14.520 1.00 0.00 601 LEU A N 1
ATOM 1009 C CA . LEU A 1 66 ? 142.140 25.952 15.325 1.00 0.00 601 LEU A CA 1
ATOM 1010 C C . LEU A 1 66 ? 141.910 24.482 15.007 1.00 0.00 601 LEU A C 1
ATOM 1011 O O . LEU A 1 66 ? 142.833 23.724 14.791 1.00 0.00 601 LEU A O 1
ATOM 1027 N N . GLN A 1 67 ? 140.670 24.083 14.965 1.00 0.00 602 GLN A N 1
ATOM 1028 C CA . GLN A 1 67 ? 140.358 22.663 14.647 1.00 0.00 602 GLN A CA 1
ATOM 1029 C C . GLN A 1 67 ? 140.871 22.351 13.242 1.00 0.00 602 GLN A C 1
ATOM 1030 O O . GLN A 1 67 ? 141.403 21.290 12.981 1.00 0.00 602 GLN A O 1
ATOM 1044 N N . VAL A 1 68 ? 140.718 23.277 12.338 1.00 0.00 603 VAL A N 1
ATOM 1045 C CA . VAL A 1 68 ? 141.194 23.062 10.950 1.00 0.00 603 VAL A CA 1
ATOM 1046 C C . VAL A 1 68 ? 142.720 22.961 10.939 1.00 0.00 603 VAL A C 1
ATOM 1047 O O . VAL A 1 68 ? 143.295 22.147 10.244 1.00 0.00 603 VAL A O 1
ATOM 1060 N N . VAL A 1 69 ? 143.381 23.787 11.703 1.00 0.00 604 VAL A N 1
ATOM 1061 C CA . VAL A 1 69 ? 144.864 23.747 11.739 1.00 0.00 604 VAL A CA 1
ATOM 1062 C C . VAL A 1 69 ? 145.331 22.394 12.273 1.00 0.00 604 VAL A C 1
ATOM 1063 O O . VAL A 1 69 ? 146.253 21.796 11.755 1.00 0.00 604 VAL A O 1
ATOM 1076 N N . ARG A 1 70 ? 144.698 21.901 13.300 1.00 0.00 605 ARG A N 1
ATOM 1077 C CA . ARG A 1 70 ? 145.107 20.582 13.856 1.00 0.00 605 ARG A CA 1
ATOM 1078 C C . ARG A 1 70 ? 144.923 19.514 12.779 1.00 0.00 605 ARG A C 1
ATOM 1079 O O . ARG A 1 70 ? 145.718 18.604 12.648 1.00 0.00 605 ARG A O 1
ATOM 1100 N N . ASP A 1 71 ? 143.884 19.624 12.001 1.00 0.00 606 ASP A N 1
ATOM 1101 C CA . ASP A 1 71 ? 143.650 18.624 10.924 1.00 0.00 606 ASP A CA 1
ATOM 1102 C C . ASP A 1 71 ? 144.837 18.639 9.958 1.00 0.00 606 ASP A C 1
ATOM 1103 O O . ASP A 1 71 ? 145.258 17.613 9.462 1.00 0.00 606 ASP A O 1
ATOM 1112 N N . SER A 1 72 ? 145.379 19.796 9.687 1.00 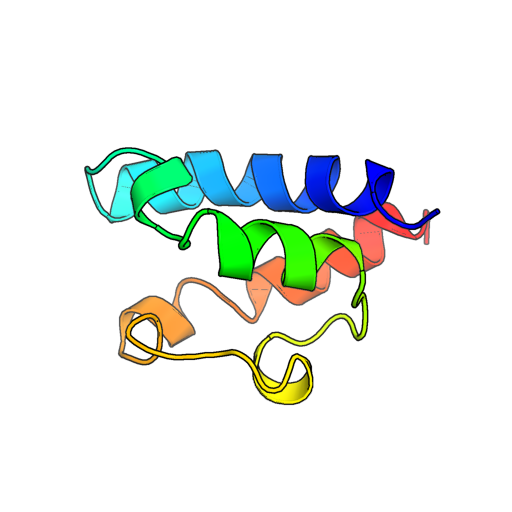0.00 607 SER A N 1
ATOM 1113 C CA . SER A 1 72 ? 146.537 19.876 8.753 1.00 0.00 607 SER A CA 1
ATOM 1114 C C . SER A 1 72 ? 147.725 19.115 9.344 1.00 0.00 607 SER A C 1
ATOM 1115 O O . SER A 1 72 ? 148.556 18.590 8.630 1.00 0.00 607 SER A O 1
ATOM 1123 N N . SER A 1 73 ? 147.813 19.050 10.644 1.00 0.00 608 SER A N 1
ATOM 1124 C CA . SER A 1 73 ? 148.948 18.323 11.278 1.00 0.00 608 SER A CA 1
ATOM 1125 C C . SER A 1 73 ? 148.874 16.842 10.901 1.00 0.00 608 SER A C 1
ATOM 1126 O O . SER A 1 73 ? 149.864 16.139 10.909 1.00 0.00 608 SER A O 1
ATOM 1134 N N . GLY A 1 74 ? 147.705 16.363 10.572 1.00 0.00 609 GLY A N 1
ATOM 1135 C CA . GLY A 1 74 ? 147.566 14.928 10.197 1.00 0.00 609 GLY A CA 1
ATOM 1136 C C . GLY A 1 74 ? 147.166 14.119 11.431 1.00 0.00 609 GLY A C 1
ATOM 1137 O O . GLY A 1 74 ? 147.108 12.906 11.400 1.00 0.00 609 GLY A O 1
ATOM 1141 N N . GLY A 1 75 ? 146.890 14.783 12.520 1.00 0.00 610 GLY A N 1
ATOM 1142 C CA . GLY A 1 75 ? 146.493 14.054 13.758 1.00 0.00 610 GLY A CA 1
ATOM 1143 C C . GLY A 1 75 ? 146.853 14.895 14.984 1.00 0.00 610 GLY A C 1
ATOM 1144 O O . GLY A 1 75 ? 147.391 15.975 14.800 1.00 0.00 610 GLY A O 1
#